Protein AF-A0A431KLI5-F1 (afdb_monomer_lite)

Radius of gyration: 10.23 Å; chains: 1; bounding box: 24×20×18 Å

pLDDT: mean 75.25, std 14.72, range [42.41, 91.62]

Foldseek 3Di:
DCPVPDPLCVVCVVVVHDSVVSVVPPPPVVPD

Structure (mmCIF, N/CA/C/O backbone):
data_AF-A0A431KLI5-F1
#
_entr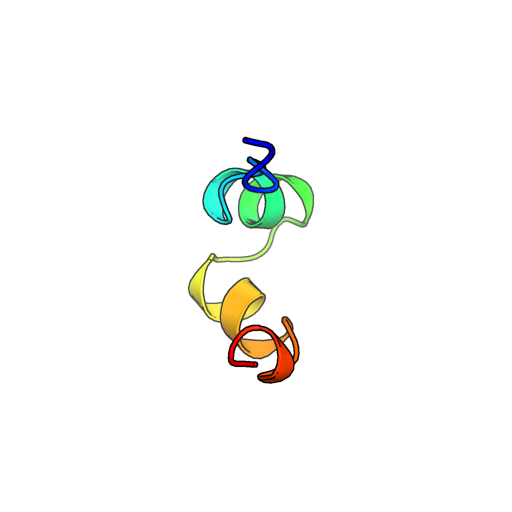y.id   AF-A0A431KLI5-F1
#
loop_
_atom_site.group_PDB
_atom_site.id
_atom_site.type_symbol
_atom_site.label_atom_id
_atom_site.label_alt_id
_atom_site.label_comp_id
_atom_site.label_asym_id
_atom_site.label_entity_id
_atom_site.label_seq_id
_atom_site.pdbx_PDB_ins_code
_atom_site.Cartn_x
_atom_site.Cartn_y
_atom_site.Cartn_z
_atom_site.occupancy
_atom_site.B_iso_or_equiv
_atom_site.auth_seq_id
_atom_site.auth_comp_id
_atom_site.auth_asym_id
_atom_site.auth_atom_id
_atom_site.pdbx_PDB_model_num
ATOM 1 N N . MET A 1 1 ? 20.290 1.112 -14.558 1.00 49.00 1 MET A N 1
ATOM 2 C CA . MET A 1 1 ? 20.170 1.251 -13.090 1.00 49.00 1 MET A CA 1
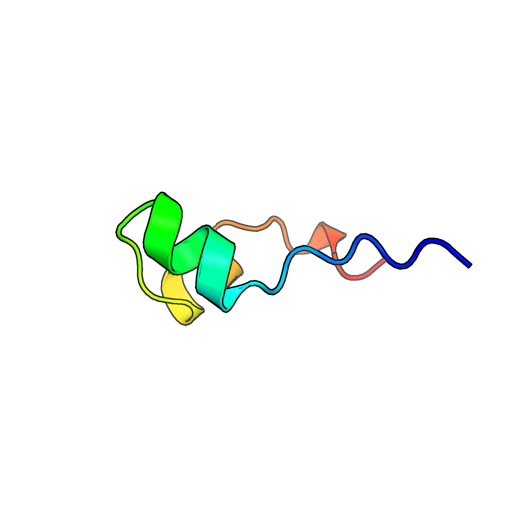ATOM 3 C C . MET A 1 1 ? 19.051 2.223 -12.727 1.00 49.00 1 MET A C 1
ATOM 5 O O . MET A 1 1 ? 19.316 3.258 -12.142 1.00 49.00 1 MET A O 1
ATOM 9 N N . LEU A 1 2 ? 17.802 1.901 -13.062 1.00 53.03 2 LEU A N 1
ATOM 10 C CA . LEU A 1 2 ? 16.635 2.640 -12.573 1.00 53.03 2 LEU A CA 1
ATOM 11 C C . LEU A 1 2 ? 15.693 1.602 -11.959 1.00 53.03 2 LEU A C 1
ATOM 13 O O . LEU A 1 2 ? 14.740 1.155 -12.584 1.00 53.03 2 LEU A O 1
ATOM 17 N N . ALA A 1 3 ? 16.031 1.135 -10.757 1.00 56.62 3 ALA A N 1
ATOM 18 C CA . ALA A 1 3 ? 15.041 0.466 -9.928 1.00 56.62 3 ALA A CA 1
ATOM 19 C C . ALA A 1 3 ? 14.057 1.564 -9.523 1.00 56.62 3 ALA A C 1
ATOM 21 O O . ALA A 1 3 ? 14.457 2.486 -8.817 1.00 56.62 3 ALA A O 1
ATOM 22 N N . SER A 1 4 ? 12.840 1.525 -10.063 1.00 59.69 4 SER A N 1
ATOM 23 C CA . SER A 1 4 ? 11.742 2.457 -9.801 1.00 59.69 4 SER A CA 1
ATOM 24 C C . SER A 1 4 ? 11.593 2.704 -8.295 1.00 59.69 4 SER A C 1
ATOM 26 O O . SER A 1 4 ? 10.964 1.936 -7.574 1.00 59.69 4 SER A O 1
ATOM 28 N N . GLY A 1 5 ? 12.268 3.742 -7.804 1.00 67.94 5 GLY A N 1
ATOM 29 C CA . GLY A 1 5 ? 12.630 3.907 -6.398 1.00 67.94 5 GLY A CA 1
ATOM 30 C C . GLY A 1 5 ? 11.579 4.646 -5.592 1.00 67.94 5 GLY A C 1
ATOM 31 O O . GLY A 1 5 ? 11.925 5.559 -4.850 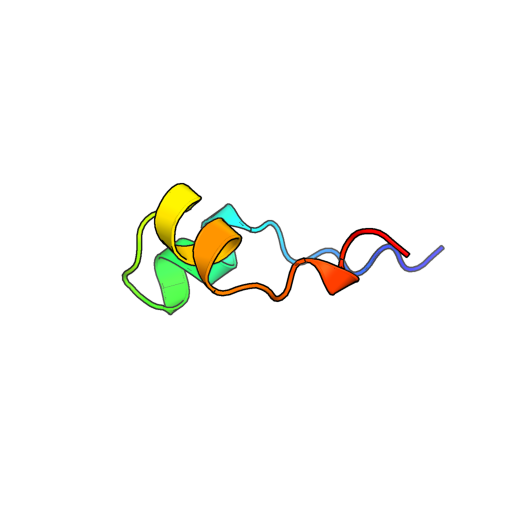1.00 67.94 5 GLY A O 1
ATOM 32 N N . VAL A 1 6 ? 10.306 4.285 -5.746 1.00 75.38 6 VAL A N 1
ATOM 33 C CA . VAL A 1 6 ? 9.268 4.795 -4.848 1.00 75.38 6 VAL A CA 1
ATOM 34 C C . VAL A 1 6 ? 9.005 3.720 -3.801 1.00 75.38 6 VAL A C 1
ATOM 36 O O . VAL A 1 6 ? 8.432 2.677 -4.125 1.00 75.38 6 VAL A O 1
ATOM 39 N N . PRO A 1 7 ? 9.459 3.912 -2.551 1.00 82.44 7 PRO A N 1
ATOM 40 C CA . PRO A 1 7 ? 9.297 2.894 -1.537 1.00 82.44 7 PRO A CA 1
ATOM 41 C C . PRO A 1 7 ? 7.796 2.737 -1.218 1.00 82.44 7 PRO A C 1
ATOM 43 O O . PRO A 1 7 ? 7.100 3.736 -1.021 1.00 82.44 7 PRO A O 1
ATOM 46 N N . PRO A 1 8 ? 7.279 1.500 -1.094 1.00 80.62 8 PRO A N 1
ATOM 47 C CA . PRO A 1 8 ? 5.849 1.233 -0.886 1.00 80.62 8 PRO A CA 1
ATOM 48 C C . PRO A 1 8 ? 5.248 1.957 0.324 1.00 80.62 8 PRO A C 1
ATOM 50 O O . PRO A 1 8 ? 4.065 2.273 0.344 1.00 80.62 8 PRO A O 1
ATOM 53 N N . LYS A 1 9 ? 6.073 2.261 1.334 1.00 83.94 9 LYS A N 1
ATOM 54 C CA . LYS A 1 9 ? 5.675 3.034 2.517 1.00 83.94 9 LYS A CA 1
ATOM 55 C C . LYS A 1 9 ? 5.239 4.464 2.181 1.00 83.94 9 LYS A C 1
ATOM 57 O O . LYS A 1 9 ? 4.289 4.957 2.781 1.00 83.94 9 LYS A O 1
ATOM 62 N N . ASP A 1 10 ? 5.898 5.102 1.217 1.00 87.00 10 ASP A N 1
ATOM 63 C CA . ASP A 1 10 ? 5.598 6.479 0.827 1.00 87.00 10 ASP A CA 1
ATOM 64 C C . ASP A 1 10 ? 4.339 6.515 -0.034 1.00 87.00 10 ASP A C 1
ATOM 66 O O . ASP A 1 10 ? 3.494 7.388 0.149 1.00 87.00 10 ASP A O 1
ATOM 70 N N . VAL A 1 11 ? 4.155 5.506 -0.892 1.00 84.00 11 VAL A N 1
ATOM 71 C CA . VAL A 1 11 ? 2.914 5.314 -1.657 1.00 84.00 11 VAL A CA 1
ATOM 72 C C . VAL A 1 11 ? 1.738 5.062 -0.715 1.00 84.00 11 VAL A C 1
ATOM 74 O O . VAL A 1 11 ? 0.701 5.707 -0.832 1.00 84.00 11 VAL A O 1
ATOM 77 N N . ALA A 1 12 ? 1.912 4.176 0.267 1.00 89.50 12 ALA A N 1
ATOM 78 C CA . ALA A 1 12 ? 0.902 3.883 1.279 1.00 89.50 12 ALA A CA 1
ATOM 79 C C . ALA A 1 12 ? 0.514 5.148 2.064 1.00 89.50 12 ALA A C 1
ATOM 81 O O . ALA A 1 12 ? -0.669 5.458 2.201 1.00 89.50 12 ALA A O 1
ATOM 82 N N . LYS A 1 13 ? 1.509 5.940 2.485 1.00 89.06 13 LYS A N 1
ATOM 83 C CA . LYS A 1 13 ? 1.292 7.221 3.166 1.00 89.06 13 LYS A CA 1
ATOM 84 C C . LYS A 1 13 ? 0.557 8.235 2.287 1.00 89.06 13 LYS A C 1
ATOM 86 O O . LYS A 1 13 ? -0.351 8.897 2.778 1.00 89.06 13 LYS A O 1
ATOM 91 N N . ASN A 1 14 ? 0.935 8.365 1.016 1.00 87.56 14 ASN A N 1
ATOM 92 C CA . ASN A 1 14 ? 0.304 9.299 0.080 1.00 87.56 14 ASN A CA 1
ATOM 93 C C . ASN A 1 14 ? -1.164 8.938 -0.192 1.00 87.56 14 ASN A C 1
ATOM 95 O O . ASN A 1 14 ? -2.017 9.818 -0.244 1.00 87.56 14 ASN A O 1
ATOM 99 N N . LEU A 1 15 ? -1.457 7.642 -0.287 1.00 87.19 15 LEU A N 1
ATOM 100 C CA . LEU A 1 15 ? -2.803 7.117 -0.505 1.00 87.19 15 LEU A CA 1
ATOM 101 C C . LEU A 1 15 ? -3.646 7.027 0.777 1.00 87.19 15 LEU A C 1
ATOM 103 O O . LEU A 1 15 ? -4.823 6.685 0.705 1.00 87.19 15 LEU A O 1
ATOM 107 N N . GLY A 1 16 ? -3.066 7.294 1.951 1.00 91.62 16 GLY A N 1
ATOM 108 C CA . GLY A 1 16 ? -3.759 7.168 3.236 1.00 91.62 16 GLY A CA 1
ATOM 109 C C . GLY A 1 16 ? -4.132 5.726 3.602 1.00 91.62 16 GLY A C 1
ATOM 110 O O . GLY A 1 16 ? -5.022 5.511 4.422 1.00 91.62 16 GLY A O 1
ATOM 111 N N . VAL A 1 17 ? -3.468 4.732 3.005 1.00 88.50 17 VAL A N 1
ATOM 112 C CA . VAL A 1 17 ? -3.709 3.304 3.259 1.00 88.50 17 VAL A CA 1
ATOM 113 C C . VAL A 1 17 ? -2.507 2.662 3.943 1.00 88.50 17 VAL A C 1
ATOM 115 O O . VAL A 1 17 ? -1.381 3.143 3.865 1.00 88.50 17 VAL A O 1
ATOM 118 N N . SER A 1 18 ? -2.715 1.538 4.622 1.00 88.94 18 SER A N 1
ATOM 119 C CA . SER A 1 18 ? -1.607 0.766 5.191 1.00 88.94 18 SER A CA 1
ATOM 120 C C . SER A 1 18 ? -0.805 0.051 4.095 1.00 88.94 18 SER A C 1
ATOM 122 O O . SER A 1 18 ? -1.366 -0.382 3.092 1.00 88.94 18 SER A O 1
ATOM 124 N N . VAL A 1 19 ? 0.499 -0.159 4.315 1.00 87.12 19 VAL A N 1
ATOM 125 C CA . VAL A 1 19 ? 1.377 -0.949 3.423 1.00 87.12 19 VAL A CA 1
ATOM 126 C C . VAL A 1 19 ? 0.800 -2.330 3.052 1.00 87.12 19 VAL A C 1
ATOM 128 O O . VAL A 1 19 ? 0.812 -2.661 1.870 1.00 87.12 19 VAL A O 1
ATOM 131 N N . PRO A 1 20 ? 0.245 -3.142 3.976 1.00 86.81 20 PRO A N 1
ATOM 132 C CA . PRO A 1 20 ? -0.401 -4.403 3.595 1.00 86.81 20 PRO A CA 1
ATOM 133 C C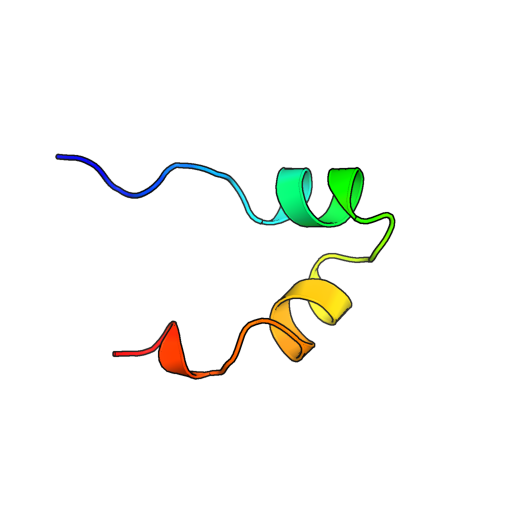 . PRO A 1 20 ? -1.647 -4.214 2.710 1.00 86.81 20 PRO A C 1
ATOM 135 O O . PRO A 1 20 ? -1.889 -5.022 1.818 1.00 86.81 20 PRO A O 1
ATOM 138 N N . THR A 1 21 ? -2.414 -3.135 2.897 1.00 89.00 21 THR A N 1
ATOM 139 C CA . THR A 1 21 ? -3.545 -2.783 2.018 1.00 89.00 21 THR A CA 1
ATOM 140 C C . THR A 1 21 ? -3.056 -2.385 0.630 1.00 89.00 21 THR A C 1
ATOM 142 O O . THR A 1 21 ? -3.630 -2.823 -0.364 1.00 89.00 21 THR A O 1
ATOM 145 N N . LEU A 1 22 ? -1.957 -1.626 0.562 1.00 85.94 22 LEU A N 1
ATOM 146 C CA . LEU A 1 22 ? -1.282 -1.288 -0.686 1.00 85.94 22 LEU A CA 1
ATOM 147 C C . LEU A 1 22 ? -0.854 -2.559 -1.434 1.00 85.94 22 LEU A C 1
ATOM 149 O O . LEU A 1 22 ? -1.207 -2.716 -2.595 1.00 85.94 22 LEU A O 1
ATOM 153 N N . TYR A 1 23 ? -0.177 -3.502 -0.772 1.00 84.50 23 TYR A N 1
ATOM 154 C CA . TYR A 1 23 ? 0.226 -4.773 -1.392 1.00 84.50 23 TYR A CA 1
ATOM 155 C C . TYR A 1 23 ? -0.951 -5.640 -1.850 1.00 84.50 23 TYR A C 1
ATOM 157 O O . TYR A 1 23 ? -0.796 -6.425 -2.777 1.00 84.50 23 TYR A O 1
ATOM 165 N N . ARG A 1 24 ? -2.129 -5.500 -1.232 1.00 83.38 24 ARG A N 1
ATOM 166 C CA . ARG A 1 24 ? -3.344 -6.204 -1.662 1.00 83.38 24 ARG A CA 1
ATOM 167 C C . ARG A 1 24 ? -3.965 -5.611 -2.930 1.00 83.38 24 ARG A C 1
ATOM 169 O O . ARG A 1 24 ? -4.685 -6.314 -3.632 1.00 83.38 24 ARG A O 1
ATOM 176 N N . TRP A 1 25 ? -3.737 -4.326 -3.189 1.00 80.44 25 TRP A N 1
ATOM 177 C CA . TRP A 1 25 ? -4.270 -3.611 -4.353 1.00 80.44 25 TRP A CA 1
ATOM 178 C C . TRP A 1 25 ? -3.270 -3.474 -5.493 1.00 80.44 25 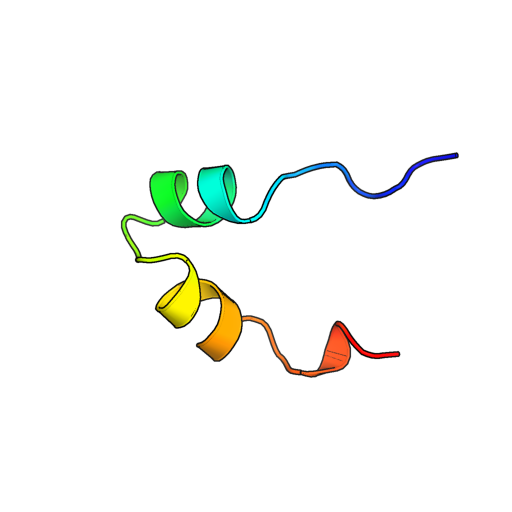TRP A C 1
ATOM 180 O O . TRP A 1 25 ? -3.684 -3.344 -6.643 1.00 80.44 25 TRP A O 1
ATOM 190 N N . VAL A 1 26 ? -1.970 -3.522 -5.197 1.00 77.00 26 VAL A N 1
ATOM 191 C CA . VAL A 1 26 ? -0.950 -3.694 -6.227 1.00 77.00 26 VAL A CA 1
ATOM 192 C C . VAL A 1 26 ? -1.206 -5.063 -6.860 1.00 77.00 26 VAL A C 1
ATOM 194 O O . VAL A 1 26 ? -1.155 -6.071 -6.151 1.00 77.00 26 VAL A O 1
ATOM 197 N N . PRO A 1 27 ? -1.541 -5.126 -8.160 1.00 64.12 27 PRO A N 1
ATOM 198 C CA . PRO A 1 27 ? -1.837 -6.396 -8.793 1.00 64.12 27 PRO A CA 1
ATOM 199 C C . PRO A 1 27 ? -0.604 -7.296 -8.661 1.00 64.12 27 PRO A C 1
ATOM 201 O O . PRO A 1 27 ? 0.528 -6.829 -8.801 1.00 64.12 27 PRO A O 1
ATOM 204 N N . ALA A 1 28 ? -0.817 -8.585 -8.373 1.00 59.53 28 ALA A N 1
ATOM 205 C CA . ALA A 1 28 ? 0.241 -9.582 -8.158 1.00 59.53 28 ALA A CA 1
ATOM 206 C C . ALA A 1 28 ? 1.281 -9.658 -9.302 1.00 59.53 28 ALA A C 1
ATOM 208 O O . ALA A 1 28 ? 2.337 -10.256 -9.139 1.00 59.53 28 ALA A O 1
ATOM 209 N N . SER A 1 29 ? 1.020 -8.992 -10.426 1.00 54.62 29 SER A N 1
ATOM 210 C CA . SER A 1 29 ? 1.924 -8.701 -11.541 1.00 54.62 29 SER A CA 1
ATOM 211 C C . SER A 1 29 ? 3.152 -7.832 -11.209 1.00 54.62 29 SER A C 1
ATOM 213 O O . SER A 1 29 ? 3.887 -7.472 -12.119 1.00 54.62 29 SER A O 1
ATOM 215 N N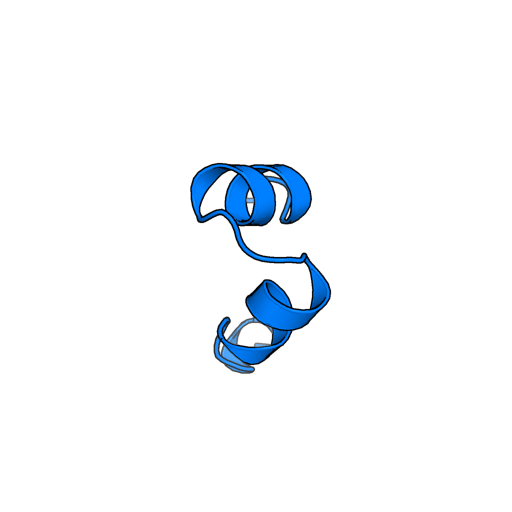 . ALA A 1 30 ? 3.414 -7.498 -9.940 1.00 56.16 30 ALA A N 1
ATOM 216 C CA . ALA A 1 30 ? 4.757 -7.083 -9.506 1.00 56.16 30 ALA A CA 1
ATOM 217 C C . ALA A 1 30 ? 5.721 -8.279 -9.326 1.00 56.16 30 ALA A C 1
ATOM 219 O O . ALA A 1 30 ? 6.920 -8.077 -9.154 1.00 56.16 30 ALA A O 1
ATOM 220 N N . HIS A 1 31 ? 5.203 -9.513 -9.383 1.00 54.78 31 HIS A N 1
ATOM 221 C CA . HIS A 1 31 ? 5.971 -10.724 -9.665 1.00 54.78 31 HIS A CA 1
ATOM 222 C C . HIS A 1 31 ? 5.807 -11.061 -11.157 1.00 54.78 31 HIS A C 1
ATOM 224 O O . HIS A 1 31 ? 4.919 -11.821 -11.542 1.00 54.78 31 HIS A O 1
ATOM 230 N N . ALA A 1 32 ? 6.636 -10.455 -12.000 1.00 42.41 32 ALA A N 1
ATOM 231 C CA . ALA A 1 32 ? 6.977 -10.956 -13.328 1.00 42.41 32 ALA A CA 1
ATOM 232 C C . ALA A 1 32 ? 8.460 -10.672 -13.569 1.00 42.41 32 ALA A C 1
ATOM 234 O O . ALA A 1 32 ? 8.891 -9.543 -13.236 1.00 42.41 32 ALA A O 1
#

Sequence (32 aa):
MLASGVPPKDVAKNLGVSVPTLYRWVPASAHA

Secondary structure (DSSP, 8-state):
-------HHHHHHHHTS-HHHHHHHS-GGG--